Protein AF-A0A1E1X226-F1 (afdb_monomer_lite)

Foldseek 3Di:
DDDDPPDDPVVVVVVVVVVVPPPVPPPPDDDDAPEAEAQADPVSVVVCLVVQGQEYEFEFEADQLLATFKGAQDPDDDPPDPRGDMDGLVVVVVLVCQLAPDPPRVCHVRNDYYHYRYPCVNHDPVRNVVNVVNNPD

pLDDT: mean 86.35, std 18.32, range [37.78, 98.81]

Secondary structure (DSSP, 8-state):
--------HHHHHHHHSSSTTS------PPP---EES---SHHHHHHHHHTT-SEEEEEEEE-TT--EEEE---SS-STT--TT--EEHHHHHHHHHHHHHSTT-TTTTT--EEEEEEE-TTS-TTTHHHHHHHHH-

Organism: NCBI:txid187763

Structure (mmCIF, N/CA/C/O backbone):
data_AF-A0A1E1X226-F1
#
_entry.id   AF-A0A1E1X226-F1
#
loop_
_atom_site.group_PDB
_atom_site.id
_atom_site.type_symbol
_atom_site.label_atom_id
_atom_site.label_alt_id
_atom_site.label_comp_id
_atom_site.label_asym_id
_atom_site.label_entity_id
_atom_site.label_seq_id
_atom_site.pdbx_PDB_ins_code
_atom_site.Cartn_x
_atom_site.Cartn_y
_atom_site.Cartn_z
_atom_site.occupancy
_atom_site.B_iso_or_equiv
_atom_site.auth_seq_id
_atom_site.auth_comp_id
_atom_site.auth_asym_id
_atom_site.auth_atom_id
_atom_site.pdbx_PDB_model_num
ATOM 1 N N . MET A 1 1 ? 27.351 -5.687 -78.300 1.00 37.78 1 MET A N 1
ATOM 2 C CA . MET A 1 1 ? 27.249 -4.220 -78.169 1.00 37.78 1 MET A CA 1
ATOM 3 C C . MET A 1 1 ? 26.540 -3.931 -76.851 1.00 37.78 1 MET A C 1
ATOM 5 O O . MET A 1 1 ? 25.327 -4.045 -76.780 1.00 37.78 1 MET A O 1
ATOM 9 N N . LEU A 1 2 ? 27.310 -3.733 -75.777 1.00 39.81 2 LEU A N 1
ATOM 10 C CA . LEU A 1 2 ? 26.811 -3.471 -74.421 1.00 39.81 2 LEU A CA 1
ATOM 11 C C . LEU A 1 2 ? 26.603 -1.959 -74.273 1.00 39.81 2 LEU A C 1
ATOM 13 O O . LEU A 1 2 ? 27.574 -1.206 -74.299 1.00 39.81 2 LEU A O 1
ATOM 17 N N . LEU A 1 3 ? 25.351 -1.524 -74.145 1.00 39.34 3 LEU A N 1
ATOM 18 C CA . LEU A 1 3 ? 25.012 -0.151 -73.772 1.00 39.34 3 LEU A CA 1
ATOM 19 C C . LEU A 1 3 ? 25.355 0.043 -72.289 1.00 39.34 3 LEU A C 1
ATOM 21 O O . LEU A 1 3 ? 24.653 -0.458 -71.414 1.00 39.34 3 LEU A O 1
ATOM 25 N N . LYS A 1 4 ? 26.457 0.747 -72.010 1.00 44.03 4 LYS A N 1
ATOM 26 C CA . LYS A 1 4 ? 26.723 1.315 -70.686 1.00 44.03 4 LYS A CA 1
ATOM 27 C C . LYS A 1 4 ? 25.763 2.487 -70.485 1.00 44.03 4 LYS A C 1
ATOM 29 O O . LYS A 1 4 ? 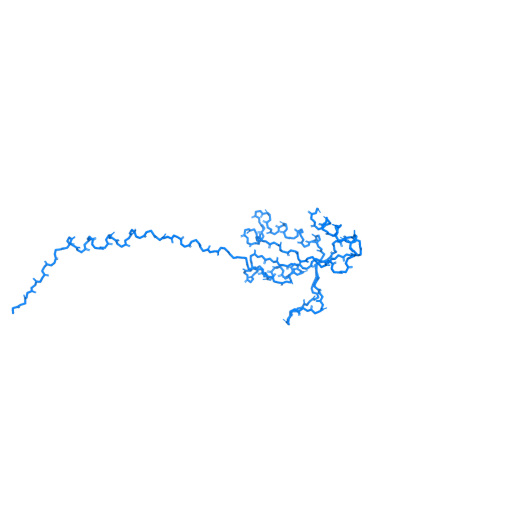25.868 3.492 -71.180 1.00 44.03 4 LYS A O 1
ATOM 34 N N . LEU A 1 5 ? 24.808 2.335 -69.570 1.00 46.97 5 LEU A N 1
ATOM 35 C CA . LEU A 1 5 ? 24.055 3.464 -69.033 1.00 46.97 5 LEU A CA 1
ATOM 36 C C . LEU A 1 5 ? 24.930 4.135 -67.969 1.00 46.97 5 LEU A C 1
ATOM 38 O O . LEU A 1 5 ? 24.990 3.674 -66.830 1.00 46.97 5 LEU A O 1
ATOM 42 N N . ASP A 1 6 ? 25.616 5.212 -68.342 1.00 56.03 6 ASP A N 1
ATOM 43 C CA . ASP A 1 6 ? 26.265 6.104 -67.382 1.00 56.03 6 ASP A CA 1
ATOM 44 C C . ASP A 1 6 ? 25.187 6.987 -66.743 1.00 56.03 6 ASP A C 1
ATOM 46 O O . ASP A 1 6 ? 24.821 8.047 -67.252 1.00 56.03 6 ASP A O 1
ATOM 50 N N . VAL A 1 7 ? 24.618 6.510 -65.634 1.00 54.34 7 VAL A N 1
ATOM 51 C CA . VAL A 1 7 ? 23.714 7.311 -64.801 1.00 54.34 7 VAL A CA 1
ATOM 52 C C . VAL A 1 7 ? 24.572 8.319 -64.025 1.00 54.34 7 VAL A C 1
ATOM 54 O O . VAL A 1 7 ? 25.442 7.901 -63.257 1.00 54.34 7 VAL A O 1
ATOM 57 N N . PRO A 1 8 ? 24.378 9.639 -64.199 1.00 52.75 8 PRO A N 1
ATOM 58 C CA . PRO A 1 8 ? 25.201 10.633 -63.527 1.00 52.75 8 PRO A CA 1
ATOM 59 C C . PRO A 1 8 ? 24.990 10.562 -62.010 1.00 52.75 8 PRO A C 1
ATOM 61 O O . PRO A 1 8 ? 23.862 10.640 -61.518 1.00 52.75 8 PRO A O 1
ATOM 64 N N . LEU A 1 9 ? 26.102 10.478 -61.273 1.00 54.62 9 LEU A N 1
ATOM 65 C CA . LEU A 1 9 ? 26.204 10.402 -59.805 1.00 54.62 9 LEU A CA 1
ATOM 66 C C . LEU A 1 9 ? 25.397 11.494 -59.061 1.00 54.62 9 LEU A C 1
ATOM 68 O O . LEU A 1 9 ? 25.072 11.354 -57.882 1.00 54.62 9 LEU A O 1
ATOM 72 N N . ALA A 1 10 ? 25.048 12.578 -59.758 1.00 50.41 10 ALA A N 1
ATOM 73 C CA . ALA A 1 10 ? 24.247 13.683 -59.244 1.00 50.41 10 ALA A CA 1
ATOM 74 C C . ALA A 1 10 ? 22.761 13.329 -59.022 1.00 50.41 10 ALA A C 1
ATOM 76 O O . ALA A 1 10 ? 22.135 13.896 -58.129 1.00 50.41 10 ALA A O 1
ATOM 77 N N . LEU A 1 11 ? 22.189 12.378 -59.775 1.00 48.47 11 LEU A N 1
ATOM 78 C CA . LEU A 1 11 ? 20.770 12.010 -59.629 1.00 48.47 11 LEU A CA 1
ATOM 79 C C . LEU A 1 11 ? 20.529 11.012 -58.487 1.00 48.47 11 LEU A C 1
ATOM 81 O O . LEU A 1 11 ? 19.483 11.047 -57.841 1.00 48.47 11 LEU A O 1
ATOM 85 N N . THR A 1 12 ? 21.514 10.167 -58.177 1.00 49.59 12 THR A N 1
ATOM 86 C CA . THR A 1 12 ? 21.446 9.232 -57.042 1.00 49.59 12 THR A CA 1
ATOM 87 C C . THR A 1 12 ? 21.544 9.938 -55.690 1.00 49.59 12 THR A C 1
ATOM 89 O O . THR A 1 12 ? 20.961 9.469 -54.717 1.00 49.59 12 THR A O 1
ATOM 92 N N . ALA A 1 13 ? 22.215 11.093 -55.616 1.00 49.22 13 ALA A N 1
ATOM 93 C CA . ALA A 1 13 ? 22.334 11.857 -54.373 1.00 49.22 13 ALA A CA 1
ATOM 94 C C . ALA A 1 13 ? 21.029 12.580 -53.981 1.00 49.22 13 ALA A C 1
ATOM 96 O O . ALA A 1 13 ? 20.747 12.741 -52.794 1.00 49.22 13 ALA A O 1
ATOM 97 N N . LEU A 1 14 ? 20.204 12.975 -54.959 1.00 44.78 14 LEU A N 1
ATOM 98 C CA . LEU A 1 14 ? 18.978 13.739 -54.703 1.00 44.78 14 LEU A CA 1
ATOM 99 C C . LEU A 1 14 ? 17.809 12.857 -54.226 1.00 44.78 14 LEU A C 1
ATOM 101 O O . LEU A 1 14 ? 16.945 13.323 -53.487 1.00 44.78 14 LEU A O 1
ATOM 105 N N . SER A 1 15 ? 17.801 11.568 -54.583 1.00 46.91 15 SER A N 1
ATOM 106 C CA . SER A 1 15 ? 16.756 10.629 -54.149 1.00 46.91 15 SER A CA 1
ATOM 107 C C . SER A 1 15 ? 16.938 10.150 -52.699 1.00 46.91 15 SER A C 1
ATOM 109 O O . SER A 1 15 ? 15.957 9.847 -52.023 1.00 46.91 15 SER A O 1
ATOM 111 N N . VAL A 1 16 ? 18.170 10.157 -52.174 1.00 49.66 16 VAL A N 1
ATOM 112 C CA . VAL A 1 16 ? 18.463 9.757 -50.782 1.00 49.66 16 VAL A CA 1
ATOM 113 C C . VAL A 1 16 ? 18.084 10.852 -49.773 1.00 49.66 16 VAL A C 1
ATOM 115 O O . VAL A 1 16 ? 17.770 10.551 -48.624 1.00 49.66 16 VAL A O 1
ATOM 118 N N . PHE A 1 17 ? 18.035 12.119 -50.196 1.00 48.88 17 PHE A N 1
ATOM 119 C CA . PHE A 1 17 ? 17.747 13.247 -49.303 1.00 48.88 17 PHE A CA 1
ATOM 120 C C . PHE A 1 17 ? 16.255 13.513 -49.050 1.00 48.88 17 PHE A C 1
ATOM 122 O O . PHE A 1 17 ? 15.929 14.215 -48.098 1.00 48.88 17 PHE A O 1
ATOM 129 N N . LEU A 1 18 ? 15.335 12.959 -49.852 1.00 48.00 18 LEU A N 1
ATOM 130 C CA . LEU A 1 18 ? 13.892 13.185 -49.657 1.00 48.00 18 LEU A CA 1
ATOM 131 C C . LEU A 1 18 ? 13.215 12.201 -48.688 1.00 48.00 18 LEU A C 1
ATOM 133 O O . LEU A 1 18 ? 12.083 12.443 -48.282 1.00 48.00 18 LEU A O 1
ATOM 137 N N . MET A 1 19 ? 13.885 11.119 -48.281 1.00 51.31 19 MET A N 1
ATOM 138 C CA . MET A 1 19 ? 13.330 10.154 -47.315 1.00 51.31 19 MET A CA 1
ATOM 139 C C . MET A 1 19 ? 13.678 10.489 -45.853 1.00 51.31 19 MET A C 1
ATOM 141 O O . MET A 1 19 ? 13.143 9.869 -44.937 1.00 51.31 19 MET A O 1
ATOM 145 N N . THR A 1 20 ? 14.545 11.476 -45.605 1.00 56.38 20 THR A N 1
ATOM 146 C CA . THR A 1 20 ? 14.986 11.871 -44.252 1.00 56.38 20 THR A CA 1
ATOM 147 C C . THR A 1 20 ? 14.161 13.004 -43.637 1.00 56.38 20 THR A C 1
ATOM 149 O O . THR A 1 20 ? 14.386 13.364 -42.484 1.00 56.38 20 THR A O 1
ATOM 152 N N . SER A 1 21 ? 13.177 13.541 -44.363 1.00 54.69 21 SER A N 1
ATOM 153 C CA . SER A 1 21 ? 12.279 14.599 -43.887 1.00 54.69 21 SER A CA 1
ATOM 154 C C . SER A 1 21 ? 10.855 14.116 -43.623 1.00 54.69 21 SER A C 1
ATOM 156 O O . SER A 1 21 ? 9.942 14.934 -43.533 1.00 54.69 21 SER A O 1
ATOM 158 N N . CYS A 1 22 ? 10.632 12.809 -43.452 1.00 53.62 22 CYS A N 1
ATOM 159 C CA . CYS A 1 22 ? 9.429 12.383 -42.752 1.00 53.62 22 CYS A CA 1
ATOM 160 C C . CYS A 1 22 ? 9.651 12.751 -41.280 1.00 53.62 22 CYS A C 1
ATOM 162 O O . CYS A 1 22 ? 10.508 12.126 -40.643 1.00 53.62 22 CYS A O 1
ATOM 164 N N . PRO A 1 23 ? 8.965 13.766 -40.713 1.00 59.50 23 PRO A N 1
ATOM 165 C CA . PRO A 1 23 ? 8.981 13.909 -39.275 1.00 59.50 23 PRO A CA 1
ATOM 166 C C . PRO A 1 23 ? 8.452 12.577 -38.768 1.00 59.50 23 PRO A C 1
ATOM 168 O O . PRO A 1 23 ? 7.335 12.181 -39.104 1.00 59.50 23 PRO A O 1
ATOM 171 N N . VAL A 1 24 ? 9.268 11.852 -38.003 1.00 61.47 24 VAL A N 1
ATOM 172 C CA . VAL A 1 24 ? 8.733 10.826 -37.122 1.00 61.47 24 VAL A CA 1
ATOM 173 C C . VAL A 1 24 ? 7.742 11.607 -36.276 1.00 61.47 24 VAL A C 1
ATOM 175 O O . VAL A 1 24 ? 8.147 12.329 -35.368 1.00 61.47 24 VAL A O 1
ATOM 178 N N . LEU A 1 25 ? 6.462 11.576 -36.660 1.00 59.44 25 LEU A N 1
ATOM 179 C CA . LEU A 1 25 ? 5.338 11.976 -35.835 1.00 59.44 25 LEU A CA 1
ATOM 180 C C . LEU A 1 25 ? 5.574 11.171 -34.578 1.00 59.44 25 LEU A C 1
ATOM 182 O O . LEU A 1 25 ? 5.355 9.961 -34.579 1.00 59.44 25 LEU A O 1
ATOM 186 N N . GLY A 1 26 ? 6.222 11.803 -33.597 1.00 61.19 26 GLY A N 1
ATOM 187 C CA . GLY A 1 26 ? 6.753 11.115 -32.443 1.00 61.19 26 GLY A CA 1
ATOM 188 C C . GLY A 1 26 ? 5.557 10.449 -31.817 1.00 61.19 26 GLY A C 1
ATOM 189 O O . GLY A 1 26 ? 4.702 11.147 -31.273 1.00 61.19 26 GLY A O 1
ATOM 190 N N . PHE A 1 27 ? 5.435 9.132 -31.997 1.00 64.50 27 PHE A N 1
ATOM 191 C CA . PHE A 1 27 ? 4.322 8.378 -31.460 1.00 64.50 27 PHE A CA 1
ATOM 192 C C . PHE A 1 27 ? 4.461 8.506 -29.953 1.00 64.50 27 PHE A C 1
ATOM 194 O O . PHE A 1 27 ? 5.225 7.779 -29.313 1.00 64.50 27 PHE A O 1
ATOM 201 N N . ARG A 1 28 ? 3.784 9.510 -29.392 1.00 83.25 28 ARG A N 1
ATOM 202 C CA . ARG A 1 28 ? 3.726 9.755 -27.965 1.00 83.25 28 ARG A CA 1
ATOM 203 C C . ARG A 1 28 ? 2.942 8.580 -27.416 1.00 83.25 28 ARG A C 1
ATOM 205 O O . ARG A 1 28 ? 1.717 8.540 -27.495 1.00 83.25 28 ARG A O 1
ATOM 212 N N . ARG A 1 29 ? 3.677 7.556 -26.985 1.00 88.81 29 ARG A N 1
ATOM 213 C CA . ARG A 1 29 ? 3.095 6.317 -26.477 1.00 88.81 29 ARG A CA 1
ATOM 214 C C . ARG A 1 29 ? 2.184 6.678 -25.310 1.00 88.81 29 ARG A C 1
ATOM 216 O O . ARG A 1 29 ? 2.521 7.548 -24.505 1.00 88.81 29 ARG A O 1
ATOM 223 N N . ARG A 1 30 ? 1.028 6.021 -25.232 1.00 94.88 30 ARG A N 1
ATOM 224 C CA . ARG A 1 30 ? 0.107 6.208 -24.111 1.00 94.88 30 ARG A CA 1
ATOM 225 C C . ARG A 1 30 ? 0.823 5.782 -22.822 1.00 94.88 30 ARG A C 1
ATOM 227 O O . ARG A 1 30 ? 1.292 4.645 -22.779 1.00 94.88 30 ARG A O 1
ATOM 234 N N . PRO A 1 31 ? 0.933 6.646 -21.801 1.00 94.50 31 PRO A N 1
ATOM 235 C CA . PRO A 1 31 ? 1.459 6.226 -20.508 1.00 94.50 31 PRO A CA 1
ATOM 236 C C . PRO A 1 31 ? 0.522 5.184 -19.878 1.00 94.50 31 PRO A C 1
ATOM 238 O O . PRO A 1 31 ? -0.695 5.261 -20.053 1.00 94.50 31 PRO A O 1
ATOM 241 N N . VAL A 1 32 ? 1.086 4.209 -19.162 1.00 97.19 32 VAL A N 1
ATOM 242 C CA . VAL A 1 32 ? 0.340 3.114 -18.523 1.00 97.19 32 VAL A CA 1
ATOM 243 C C . VAL A 1 32 ? 0.777 2.983 -17.066 1.00 97.19 32 VAL A C 1
ATOM 245 O O . VAL A 1 32 ? 1.975 2.994 -16.770 1.00 97.19 32 VAL A O 1
ATOM 248 N N . TYR A 1 33 ? -0.198 2.833 -16.171 1.00 98.31 33 TYR A N 1
ATOM 249 C CA . TYR A 1 33 ? 0.029 2.409 -14.793 1.00 98.31 33 TYR A CA 1
ATOM 250 C C . TYR A 1 33 ? -0.062 0.885 -14.716 1.00 98.31 33 TYR A C 1
ATOM 252 O O . TYR A 1 33 ? -1.071 0.292 -15.090 1.00 98.31 33 TYR A O 1
ATOM 260 N N . ILE A 1 34 ? 1.015 0.260 -14.260 1.00 98.50 34 ILE A N 1
ATOM 261 C CA . ILE A 1 34 ? 1.102 -1.162 -13.949 1.00 98.50 34 ILE A CA 1
ATOM 262 C C . ILE A 1 34 ? 0.818 -1.263 -12.454 1.00 98.50 34 ILE A C 1
ATOM 264 O O . ILE A 1 34 ? 1.716 -1.039 -11.636 1.00 98.50 34 ILE A O 1
ATOM 268 N N . ILE A 1 35 ? -0.455 -1.477 -12.115 1.00 98.75 35 ILE A N 1
ATOM 269 C CA . ILE A 1 35 ? -0.950 -1.491 -10.734 1.00 98.75 35 ILE A CA 1
ATOM 270 C C . ILE A 1 35 ? -0.840 -2.918 -10.206 1.00 98.75 35 ILE A C 1
ATOM 272 O O . ILE A 1 35 ? -1.580 -3.800 -10.639 1.00 98.75 35 ILE A O 1
ATOM 276 N N . ALA A 1 36 ? 0.093 -3.154 -9.286 1.00 98.56 36 ALA A N 1
ATOM 277 C CA . ALA A 1 36 ? 0.169 -4.433 -8.593 1.00 98.56 36 ALA A CA 1
ATOM 278 C C . ALA A 1 36 ? -1.003 -4.572 -7.612 1.00 98.56 36 ALA A C 1
ATOM 280 O O . ALA A 1 36 ? -1.218 -3.694 -6.778 1.00 98.56 36 ALA A O 1
ATOM 281 N N . HIS A 1 37 ? -1.740 -5.674 -7.729 1.00 98.50 37 HIS A N 1
ATOM 282 C CA . HIS A 1 37 ? -2.952 -5.960 -6.960 1.00 98.50 37 HIS A CA 1
ATOM 283 C C . HIS A 1 37 ? -2.646 -6.507 -5.554 1.00 98.50 37 HIS A C 1
ATOM 285 O O . HIS A 1 37 ? -1.726 -7.320 -5.384 1.00 98.50 37 HIS A O 1
ATOM 291 N N . MET A 1 38 ? -3.461 -6.114 -4.569 1.00 98.38 38 MET A N 1
ATOM 292 C CA . MET A 1 38 ? -3.512 -6.645 -3.207 1.00 98.38 38 MET A CA 1
ATOM 293 C C . MET A 1 38 ? -2.163 -6.554 -2.474 1.00 98.38 38 MET A C 1
ATOM 295 O O . MET A 1 38 ? -1.684 -7.524 -1.876 1.00 98.38 38 MET A O 1
ATOM 299 N N . VAL A 1 39 ? -1.496 -5.403 -2.569 1.00 98.56 39 VAL A N 1
ATOM 300 C CA . VAL A 1 39 ? -0.200 -5.129 -1.935 1.00 98.56 39 VAL A CA 1
ATOM 301 C C . VAL A 1 39 ? -0.439 -4.608 -0.521 1.00 98.56 39 VAL A C 1
ATOM 303 O O . VAL A 1 39 ? -0.546 -3.406 -0.294 1.00 98.56 39 VAL A O 1
ATOM 306 N N . ASN A 1 40 ? -0.499 -5.520 0.448 1.00 98.69 40 ASN A N 1
ATOM 307 C CA . ASN A 1 40 ? -0.918 -5.210 1.817 1.00 98.69 40 ASN A CA 1
ATOM 308 C C . ASN A 1 40 ? 0.216 -5.285 2.845 1.00 98.69 40 ASN A C 1
ATOM 310 O O . ASN A 1 40 ? -0.013 -5.064 4.031 1.00 98.69 40 ASN A O 1
ATOM 314 N N . SER A 1 41 ? 1.447 -5.579 2.421 1.00 98.50 41 SER A N 1
ATOM 315 C CA . SER A 1 41 ? 2.636 -5.516 3.275 1.00 98.50 41 SER A CA 1
ATOM 316 C C . SER A 1 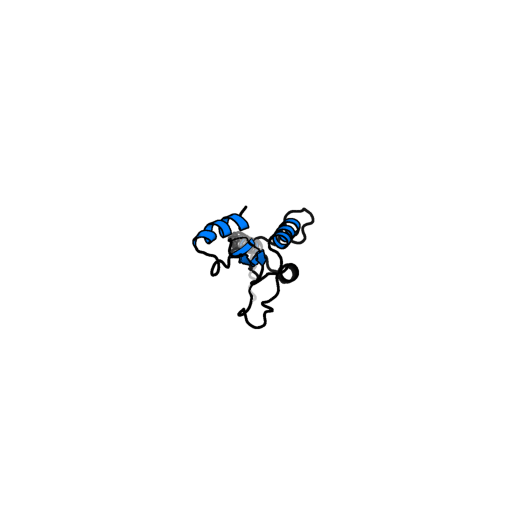41 ? 3.815 -4.815 2.606 1.00 98.50 41 SER A C 1
ATOM 318 O O . SER A 1 41 ? 3.948 -4.801 1.381 1.00 98.50 41 SER A O 1
ATOM 320 N N . ILE A 1 42 ? 4.748 -4.292 3.412 1.00 98.50 42 ILE A N 1
ATOM 321 C CA . ILE A 1 42 ? 5.996 -3.694 2.900 1.00 98.50 42 ILE A CA 1
ATOM 322 C C . ILE A 1 42 ? 6.791 -4.704 2.055 1.00 98.50 42 ILE A C 1
ATOM 324 O O . ILE A 1 42 ? 7.415 -4.345 1.054 1.00 98.50 42 ILE A O 1
ATOM 328 N N . SER A 1 43 ? 6.764 -5.987 2.426 1.00 98.25 43 SER A N 1
ATOM 329 C CA . SER A 1 43 ? 7.416 -7.044 1.647 1.00 98.25 43 SER A CA 1
ATOM 330 C C . SER A 1 43 ? 6.784 -7.237 0.267 1.00 98.25 43 SER A C 1
ATOM 332 O O . SER A 1 43 ? 7.519 -7.399 -0.703 1.00 98.25 43 SER A O 1
ATOM 334 N N . GLU A 1 44 ? 5.456 -7.164 0.155 1.00 98.50 44 GLU A N 1
ATOM 335 C CA . GLU A 1 44 ? 4.757 -7.226 -1.133 1.00 98.50 44 GLU A CA 1
ATOM 336 C C . GLU A 1 44 ? 5.014 -5.988 -1.981 1.00 98.50 44 GLU A C 1
ATOM 338 O O . GLU A 1 44 ? 5.246 -6.122 -3.178 1.00 98.50 44 GLU A O 1
ATOM 343 N N . LEU A 1 45 ? 5.062 -4.802 -1.369 1.00 98.44 45 LEU A N 1
ATOM 344 C CA . LEU A 1 45 ? 5.430 -3.571 -2.068 1.00 98.44 45 LEU A CA 1
ATOM 345 C C . LEU A 1 45 ? 6.827 -3.705 -2.678 1.00 98.44 45 LEU A C 1
ATOM 347 O O . LEU A 1 45 ? 7.035 -3.417 -3.854 1.00 98.44 45 LEU A O 1
ATOM 351 N N . ASN A 1 46 ? 7.787 -4.189 -1.892 1.00 98.38 46 ASN A N 1
ATOM 352 C CA . ASN A 1 46 ? 9.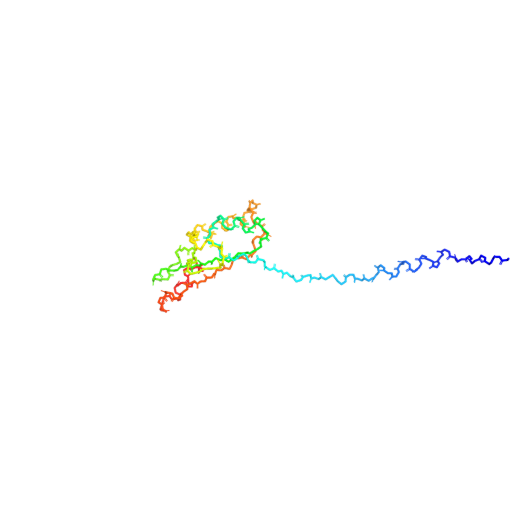150 -4.387 -2.367 1.00 98.38 46 ASN A CA 1
ATOM 353 C C . ASN A 1 46 ? 9.242 -5.408 -3.500 1.00 98.38 46 ASN A C 1
ATOM 355 O O . ASN A 1 46 ? 10.021 -5.200 -4.430 1.00 98.38 46 ASN A O 1
ATOM 359 N N . GLN A 1 47 ? 8.456 -6.481 -3.421 1.00 98.38 47 GLN A N 1
ATOM 360 C CA . GLN A 1 47 ? 8.369 -7.483 -4.473 1.00 98.38 47 GLN A CA 1
ATOM 361 C C . GLN A 1 47 ? 7.765 -6.888 -5.755 1.00 98.38 47 GLN A C 1
ATOM 363 O O . GLN A 1 47 ? 8.403 -6.945 -6.801 1.00 98.38 47 GLN A O 1
ATOM 368 N N . ALA A 1 48 ? 6.605 -6.235 -5.667 1.00 98.44 48 ALA A N 1
ATOM 369 C CA . ALA A 1 48 ? 5.923 -5.627 -6.810 1.00 98.44 48 ALA A CA 1
ATOM 370 C C . ALA A 1 48 ? 6.806 -4.603 -7.542 1.00 98.44 48 ALA A C 1
ATOM 372 O O . ALA A 1 48 ? 6.909 -4.612 -8.769 1.00 98.44 48 ALA A O 1
ATOM 373 N N . MET A 1 49 ? 7.502 -3.746 -6.789 1.00 98.38 49 MET A N 1
ATOM 374 C CA . MET A 1 49 ? 8.428 -2.769 -7.366 1.00 98.38 49 MET A CA 1
ATOM 375 C C . MET A 1 49 ? 9.653 -3.429 -8.016 1.00 98.38 49 MET A C 1
ATOM 377 O O . MET A 1 49 ? 10.166 -2.912 -9.006 1.00 98.38 49 MET A O 1
ATOM 381 N N . ALA A 1 50 ? 10.139 -4.553 -7.478 1.00 98.31 50 ALA A N 1
ATOM 382 C CA . ALA A 1 50 ? 11.231 -5.315 -8.088 1.00 98.31 50 ALA A CA 1
ATOM 383 C C . ALA A 1 50 ? 10.798 -6.019 -9.386 1.00 98.31 50 ALA A C 1
ATOM 385 O O . ALA A 1 50 ? 11.605 -6.156 -10.301 1.00 98.31 50 ALA A O 1
ATOM 386 N N . GLU A 1 51 ? 9.526 -6.408 -9.482 1.00 98.31 51 GLU A N 1
ATOM 387 C CA . GLU A 1 51 ? 8.916 -7.046 -10.657 1.00 98.31 51 GLU A CA 1
ATOM 388 C C . GLU A 1 51 ? 8.486 -6.042 -11.747 1.00 98.31 51 GLU A C 1
ATOM 390 O O . GLU A 1 51 ? 8.062 -6.443 -12.828 1.00 98.31 51 GLU A O 1
ATOM 395 N N . GLY A 1 52 ? 8.648 -4.734 -11.507 1.00 98.12 52 GLY A N 1
ATOM 396 C CA . GLY A 1 52 ? 8.453 -3.687 -12.517 1.00 98.12 52 GLY A CA 1
ATOM 397 C C . GLY A 1 52 ? 7.130 -2.927 -12.428 1.00 98.12 52 GLY A C 1
ATOM 398 O O . GLY A 1 52 ? 6.812 -2.162 -13.341 1.00 98.12 52 GLY A O 1
ATOM 399 N N . ALA A 1 53 ? 6.368 -3.088 -11.342 1.00 98.56 53 ALA A N 1
ATOM 400 C CA . ALA A 1 53 ? 5.219 -2.229 -11.085 1.00 98.56 53 ALA A CA 1
ATOM 401 C C . ALA A 1 53 ? 5.658 -0.760 -10.938 1.00 98.56 53 ALA A C 1
ATOM 403 O O . ALA A 1 53 ? 6.709 -0.458 -10.367 1.00 98.56 53 ALA A O 1
ATOM 404 N N . ASN A 1 54 ? 4.830 0.162 -11.431 1.00 98.38 54 ASN A N 1
ATOM 405 C CA . ASN A 1 54 ? 4.992 1.607 -11.207 1.00 98.38 54 ASN A CA 1
ATOM 406 C C . ASN A 1 54 ? 3.863 2.191 -10.339 1.00 98.38 54 ASN A C 1
ATOM 408 O O . ASN A 1 54 ? 3.781 3.401 -10.119 1.00 98.38 54 ASN A O 1
ATOM 412 N N . SER A 1 55 ? 2.987 1.320 -9.848 1.00 98.62 55 SER A N 1
ATOM 413 C CA . SER A 1 55 ? 1.852 1.640 -8.999 1.00 98.62 55 SER A CA 1
ATOM 414 C C . SER A 1 55 ? 1.424 0.404 -8.220 1.00 98.62 55 SER A C 1
ATOM 416 O O . SER A 1 55 ? 1.674 -0.722 -8.652 1.00 98.62 55 SER A O 1
ATOM 418 N N . VAL A 1 56 ? 0.789 0.604 -7.072 1.00 98.81 56 VAL A N 1
ATOM 419 C CA . VAL A 1 56 ? 0.279 -0.493 -6.241 1.00 98.81 56 VAL A CA 1
ATOM 420 C C . VAL A 1 56 ? -1.117 -0.168 -5.742 1.00 98.81 56 VAL A C 1
ATOM 422 O O . VAL A 1 56 ? -1.459 1.004 -5.579 1.00 98.81 56 VAL A O 1
ATOM 425 N N . GLU A 1 57 ? -1.900 -1.207 -5.501 1.00 98.75 57 GLU A N 1
ATOM 426 C CA . GLU A 1 57 ? -3.187 -1.147 -4.824 1.00 98.75 57 GLU A CA 1
ATOM 427 C C . GLU A 1 57 ? -3.074 -1.816 -3.446 1.00 98.75 57 GLU A C 1
ATOM 429 O O . GLU A 1 57 ? -2.385 -2.828 -3.305 1.00 98.75 57 GLU A O 1
ATOM 434 N N . SER A 1 58 ? -3.696 -1.212 -2.431 1.00 98.56 58 SER A N 1
ATOM 435 C CA . SER A 1 58 ? -3.705 -1.703 -1.051 1.00 98.56 58 SER A CA 1
ATOM 436 C C . SER A 1 58 ? -5.102 -1.604 -0.428 1.00 98.56 58 SER A C 1
ATOM 438 O O . SER A 1 58 ? -5.721 -0.535 -0.446 1.00 98.56 58 SER A O 1
ATOM 440 N N . ASP A 1 59 ? -5.538 -2.681 0.226 1.00 98.44 59 ASP A N 1
ATOM 441 C CA . ASP A 1 59 ? -6.854 -2.814 0.848 1.00 98.44 59 ASP A CA 1
ATOM 442 C C . ASP A 1 59 ? -6.880 -2.184 2.245 1.00 98.44 59 ASP A C 1
ATOM 444 O O . ASP A 1 59 ? -6.421 -2.779 3.219 1.00 98.44 59 ASP A O 1
ATOM 448 N N . VAL A 1 60 ? -7.460 -1.000 2.394 1.00 98.00 60 VAL A N 1
ATOM 449 C CA . VAL A 1 60 ? -7.598 -0.331 3.691 1.00 98.00 60 VAL A CA 1
ATOM 450 C C . VAL A 1 60 ? -8.822 -0.861 4.428 1.00 98.00 60 VAL A C 1
ATOM 452 O O . VAL A 1 60 ? -9.956 -0.716 3.967 1.00 98.00 60 VAL A O 1
ATOM 455 N N . THR A 1 61 ? -8.597 -1.420 5.614 1.00 96.94 61 THR A N 1
ATOM 456 C CA . THR A 1 61 ? -9.668 -1.811 6.538 1.00 96.94 61 THR A CA 1
ATOM 457 C C . THR A 1 61 ? -9.861 -0.779 7.636 1.00 96.94 61 THR A C 1
ATOM 459 O O . THR A 1 61 ? -8.912 -0.124 8.076 1.00 96.94 61 THR A O 1
ATOM 462 N N . PHE A 1 62 ? -11.101 -0.680 8.100 1.00 96.50 62 PHE A N 1
ATOM 463 C CA . PHE A 1 62 ? -11.525 0.268 9.118 1.00 96.50 62 PHE A CA 1
ATOM 464 C C . PHE A 1 62 ? -12.124 -0.467 10.313 1.00 96.50 62 PHE A C 1
ATOM 466 O O . PHE A 1 62 ? -12.719 -1.539 10.159 1.00 96.50 62 PHE A O 1
ATOM 473 N N . ASP A 1 63 ? -11.975 0.112 11.499 1.00 93.75 63 ASP A N 1
ATOM 474 C CA . ASP A 1 63 ? -12.720 -0.323 12.674 1.00 93.75 63 ASP A CA 1
ATOM 475 C C . ASP A 1 63 ? -14.182 0.170 12.643 1.00 93.75 63 ASP A C 1
ATOM 477 O O . ASP A 1 63 ? -14.638 0.826 11.702 1.00 93.75 63 ASP A O 1
ATOM 481 N N . GLN A 1 64 ? -14.938 -0.137 13.700 1.00 91.50 64 GLN A N 1
ATOM 482 C CA . GLN A 1 64 ? -16.346 0.257 13.822 1.00 91.50 64 GLN A CA 1
ATOM 483 C C . GLN A 1 64 ? -16.556 1.777 13.924 1.00 91.50 64 GLN A C 1
ATOM 485 O O . GLN A 1 64 ? -17.653 2.265 13.649 1.00 91.50 64 GLN A O 1
ATOM 490 N N . ASN A 1 65 ? -15.529 2.536 14.309 1.00 91.19 65 ASN A N 1
ATOM 491 C CA . ASN A 1 65 ? -15.581 3.993 14.381 1.00 91.19 65 ASN A CA 1
ATOM 492 C C . ASN A 1 65 ? -15.215 4.662 13.053 1.00 91.19 65 ASN A C 1
ATOM 494 O O . ASN A 1 65 ? -15.409 5.872 12.921 1.00 91.19 65 ASN A O 1
ATOM 498 N N . GLY A 1 66 ? -14.753 3.885 12.071 1.00 93.56 66 GLY A N 1
ATOM 499 C CA . GLY A 1 66 ? -14.233 4.394 10.813 1.00 93.56 66 GLY A CA 1
ATOM 500 C C . GLY A 1 66 ? -12.755 4.772 10.891 1.00 93.56 66 GLY A C 1
ATOM 501 O O . GLY A 1 66 ? -12.296 5.501 10.029 1.00 93.56 66 GLY A O 1
ATOM 502 N N . THR A 1 67 ? -11.995 4.306 11.880 1.00 95.31 67 THR A N 1
ATOM 503 C CA . THR A 1 67 ? -10.544 4.528 11.930 1.00 95.31 67 THR A CA 1
ATOM 504 C C . THR A 1 67 ? -9.827 3.497 11.064 1.00 95.31 67 THR A C 1
ATOM 506 O O . THR A 1 67 ? -10.058 2.292 11.198 1.00 95.31 67 THR A O 1
ATOM 509 N N . ALA A 1 68 ? -8.961 3.958 10.164 1.00 95.81 68 ALA A N 1
ATOM 510 C CA . ALA A 1 68 ? -8.149 3.124 9.295 1.00 95.81 68 ALA A CA 1
ATOM 511 C C . ALA A 1 68 ? -7.118 2.361 10.132 1.00 95.81 68 ALA A C 1
ATOM 513 O O . ALA A 1 68 ? -6.256 2.937 10.793 1.00 95.81 68 ALA A O 1
ATOM 514 N N . MET A 1 69 ? -7.203 1.034 10.109 1.00 92.69 69 MET A N 1
ATOM 515 C CA . MET A 1 69 ? -6.401 0.186 10.988 1.00 92.69 69 MET A CA 1
ATOM 516 C C . MET A 1 69 ? -5.217 -0.415 10.245 1.00 92.69 69 MET A C 1
ATOM 518 O O . MET A 1 69 ? -4.050 -0.123 10.509 1.00 92.69 69 MET A O 1
ATOM 522 N N . LYS A 1 70 ? -5.522 -1.281 9.284 1.00 96.25 70 LYS A N 1
ATOM 523 C CA . LYS A 1 70 ? -4.528 -2.108 8.610 1.00 96.25 70 LYS A CA 1
ATOM 524 C C . LYS A 1 70 ? -4.829 -2.239 7.131 1.00 96.25 70 LYS A C 1
ATOM 526 O O . LYS A 1 70 ? -5.987 -2.165 6.710 1.00 96.25 70 LYS A O 1
ATOM 531 N N . LEU A 1 71 ? -3.770 -2.498 6.384 1.00 98.25 71 LEU A N 1
ATOM 532 C CA . LEU A 1 71 ? -3.840 -2.971 5.018 1.00 98.25 71 LEU A CA 1
ATOM 533 C C . LEU A 1 71 ? -4.054 -4.475 5.053 1.00 98.25 71 LEU A C 1
ATOM 535 O O . LEU A 1 71 ? -3.201 -5.197 5.567 1.00 98.25 71 LEU A O 1
ATOM 539 N N . PHE A 1 72 ? -5.218 -4.948 4.624 1.00 97.94 72 PHE A N 1
ATOM 540 C CA . PHE A 1 72 ? -5.587 -6.354 4.733 1.00 97.94 72 PHE A CA 1
ATOM 541 C C . PHE A 1 72 ? -6.786 -6.689 3.851 1.00 97.94 72 PHE A C 1
ATOM 543 O O . PHE A 1 72 ? -7.856 -6.105 4.000 1.00 97.94 72 PHE A O 1
ATOM 550 N N . HIS A 1 73 ? -6.636 -7.721 3.025 1.00 97.69 73 HIS A N 1
ATOM 551 C CA . HIS A 1 73 ? -7.730 -8.240 2.209 1.00 97.69 73 HIS A CA 1
ATOM 552 C C . HIS A 1 73 ? -8.589 -9.260 2.975 1.00 97.69 73 HIS A C 1
ATOM 554 O O . HIS A 1 73 ? -9.788 -9.070 3.170 1.00 97.69 73 HIS A O 1
ATOM 560 N N . GLY A 1 74 ? -7.974 -10.356 3.435 1.00 95.69 74 GLY A N 1
ATOM 561 C CA . GLY A 1 74 ? -8.691 -11.520 3.963 1.00 95.69 74 GLY A CA 1
ATOM 562 C C . GLY A 1 74 ? -9.162 -12.491 2.874 1.00 95.69 74 GLY A C 1
ATOM 563 O O . GLY A 1 74 ? -8.903 -12.301 1.690 1.00 95.69 74 GLY A O 1
ATOM 564 N N . VAL A 1 75 ? -9.804 -13.586 3.282 1.00 94.75 75 VAL A N 1
ATOM 565 C CA . VAL A 1 75 ? -10.317 -14.636 2.380 1.00 94.75 75 VAL A CA 1
ATOM 566 C C . VAL A 1 75 ? -11.801 -14.366 2.088 1.00 94.75 75 VAL A C 1
ATOM 568 O O . VAL A 1 75 ? -12.514 -14.000 3.024 1.00 94.75 75 VAL A O 1
ATOM 571 N N . PRO A 1 76 ? -12.300 -14.591 0.857 1.00 95.38 76 PRO A N 1
ATOM 572 C CA . PRO A 1 76 ? -11.593 -15.071 -0.341 1.00 95.38 76 PRO A CA 1
ATOM 573 C C . PRO A 1 76 ? -10.742 -13.985 -1.015 1.00 95.38 76 PRO A C 1
ATOM 575 O O . PRO A 1 76 ? -11.023 -12.805 -0.855 1.00 95.38 76 PRO A O 1
ATOM 578 N N . CYS A 1 77 ? -9.721 -14.383 -1.779 1.00 95.38 77 CYS A N 1
ATOM 579 C CA . CYS A 1 77 ? -8.959 -13.495 -2.665 1.00 95.38 77 CYS A CA 1
ATOM 580 C C . CYS A 1 77 ? -8.558 -14.229 -3.957 1.00 95.38 77 CYS A C 1
ATOM 582 O O . CYS A 1 77 ? -8.873 -15.414 -4.111 1.00 95.38 77 CYS A O 1
ATOM 584 N N . ASP A 1 78 ? -7.869 -13.535 -4.869 1.00 94.25 78 ASP A N 1
ATOM 585 C CA . ASP A 1 78 ? -7.346 -14.093 -6.122 1.00 94.25 78 ASP A CA 1
ATOM 586 C C . ASP A 1 78 ? -6.621 -15.434 -5.924 1.00 94.25 78 ASP A C 1
ATOM 588 O O . ASP A 1 78 ? -5.924 -15.672 -4.931 1.00 94.25 78 ASP A O 1
ATOM 592 N N . CYS A 1 79 ? -6.757 -16.324 -6.908 1.00 93.88 79 CYS A N 1
ATOM 593 C CA . CYS A 1 79 ? -6.207 -17.672 -6.837 1.00 93.88 79 CYS A CA 1
ATOM 594 C C . CYS A 1 79 ? -4.695 -17.671 -6.546 1.00 93.88 79 CYS A C 1
ATOM 596 O O . CYS A 1 79 ? -3.930 -16.896 -7.117 1.00 93.88 79 CYS A O 1
ATOM 598 N N . PHE A 1 80 ? -4.263 -18.590 -5.675 1.00 90.56 80 PHE A N 1
ATOM 599 C CA . PHE A 1 80 ? -2.856 -18.816 -5.302 1.00 90.56 80 PHE A CA 1
ATOM 600 C C . PHE A 1 80 ? -2.148 -17.634 -4.616 1.00 90.56 80 PHE A C 1
ATOM 602 O O . PHE A 1 80 ? -0.937 -17.680 -4.393 1.00 90.56 80 PHE A O 1
ATOM 609 N N . ARG A 1 81 ? -2.886 -16.593 -4.215 1.00 93.31 81 ARG A N 1
ATOM 610 C CA . ARG A 1 81 ? -2.361 -15.485 -3.413 1.00 93.31 81 ARG A CA 1
ATOM 611 C C . ARG A 1 81 ? -2.446 -15.794 -1.919 1.00 93.31 81 ARG A C 1
ATOM 613 O O . ARG A 1 81 ? -3.378 -16.432 -1.432 1.00 93.31 81 ARG A O 1
ATOM 620 N N . LYS A 1 82 ? -1.487 -15.274 -1.147 1.00 94.44 82 LYS A N 1
ATOM 621 C CA . LYS A 1 82 ? -1.560 -15.286 0.321 1.00 94.44 82 LYS A CA 1
ATOM 622 C C . LYS A 1 82 ? -2.398 -14.097 0.800 1.00 94.44 82 LYS A C 1
ATOM 624 O O . LYS A 1 82 ? -1.858 -13.023 1.031 1.00 94.44 82 LYS A O 1
ATOM 629 N N . CYS A 1 83 ? -3.697 -14.312 1.003 1.00 96.31 83 CYS A N 1
ATOM 630 C CA . CYS A 1 83 ? -4.660 -13.257 1.358 1.00 96.31 83 CYS A CA 1
ATOM 631 C C . CYS A 1 83 ? -4.486 -12.643 2.762 1.00 96.31 83 CYS A C 1
ATOM 633 O O . CYS A 1 83 ? -5.212 -11.722 3.131 1.00 96.31 83 CYS A O 1
ATOM 635 N N . THR A 1 84 ? -3.586 -13.193 3.585 1.00 96.62 84 THR A N 1
ATOM 636 C CA . THR A 1 84 ? -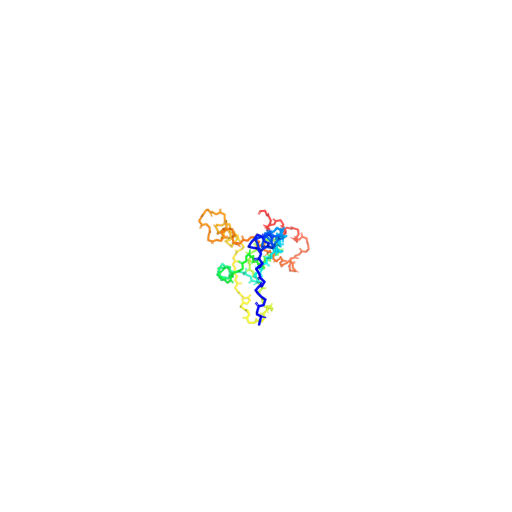3.466 -12.857 5.013 1.00 96.62 84 THR A CA 1
ATOM 637 C C . THR A 1 84 ? -2.271 -11.977 5.363 1.00 96.62 84 THR A C 1
ATOM 639 O O . THR A 1 84 ? -2.056 -11.682 6.539 1.00 96.62 84 THR A O 1
ATOM 642 N N . LYS A 1 85 ? -1.472 -11.567 4.372 1.00 97.56 85 LYS A N 1
ATOM 643 C CA . LYS A 1 85 ? -0.435 -10.557 4.596 1.00 97.56 85 LYS A CA 1
ATOM 644 C C . LYS A 1 85 ? -1.092 -9.215 4.926 1.00 97.56 85 LYS A C 1
ATOM 646 O O . LYS A 1 85 ? -2.154 -8.896 4.397 1.00 97.56 85 LYS A O 1
ATOM 651 N N . GLN A 1 86 ? -0.473 -8.485 5.848 1.00 98.00 86 GLN A N 1
ATOM 652 C CA . GLN A 1 86 ? -0.988 -7.217 6.345 1.00 98.00 86 GLN A CA 1
ATOM 653 C C . GLN A 1 86 ? 0.124 -6.332 6.893 1.00 98.00 86 GL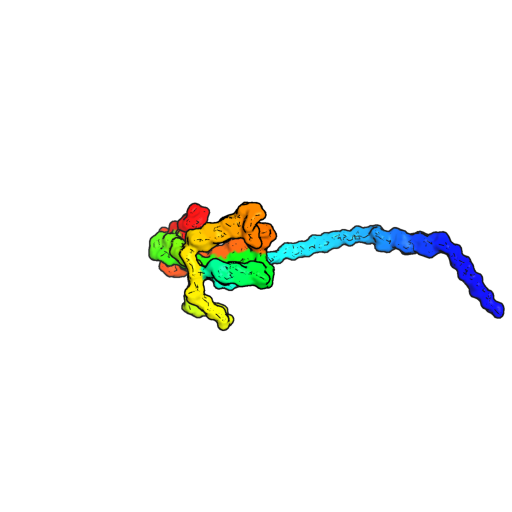N A C 1
ATOM 655 O O . GLN A 1 86 ? 1.191 -6.825 7.263 1.00 98.00 86 GLN A O 1
ATOM 660 N N . GLU A 1 87 ? -0.189 -5.050 7.012 1.00 98.12 87 GLU A N 1
ATOM 661 C CA . GLU A 1 87 ? 0.620 -4.016 7.649 1.00 98.12 87 GLU A CA 1
ATOM 662 C C . GLU A 1 87 ? -0.313 -3.009 8.326 1.00 98.12 87 GLU A C 1
ATOM 664 O O . GLU A 1 87 ? -1.468 -2.860 7.927 1.00 98.12 87 GLU A O 1
ATOM 669 N N . GLN A 1 88 ? 0.163 -2.298 9.345 1.00 97.62 88 GLN A N 1
ATOM 670 C CA . GLN A 1 88 ? -0.573 -1.138 9.858 1.00 97.62 88 GLN A CA 1
ATOM 671 C C . GLN A 1 88 ? -0.545 -0.006 8.816 1.00 97.62 88 GLN A C 1
ATOM 673 O O . GLN A 1 88 ? 0.477 0.211 8.160 1.00 97.62 88 GLN A O 1
ATOM 678 N N . VAL A 1 89 ? -1.647 0.740 8.682 1.00 96.88 89 VAL A N 1
ATOM 679 C CA . VAL A 1 89 ? -1.777 1.790 7.650 1.00 96.88 89 VAL A CA 1
ATOM 680 C C . VAL A 1 89 ? -0.676 2.846 7.786 1.00 96.88 89 VAL A C 1
ATOM 682 O O . VAL A 1 89 ? 0.045 3.114 6.825 1.00 96.88 89 VAL A O 1
ATOM 685 N N . ALA A 1 90 ? -0.490 3.406 8.985 1.00 95.06 90 ALA A N 1
ATOM 686 C CA . ALA A 1 90 ? 0.467 4.493 9.199 1.00 95.06 90 ALA A CA 1
ATOM 687 C C . ALA A 1 90 ? 1.931 4.095 8.894 1.00 95.06 90 ALA A C 1
ATOM 689 O O . ALA A 1 90 ? 2.570 4.796 8.104 1.00 95.06 90 ALA A O 1
ATOM 690 N N . PRO A 1 91 ? 2.477 2.971 9.411 1.00 96.75 91 PRO A N 1
ATOM 691 C CA . PRO A 1 91 ? 3.807 2.493 9.025 1.00 96.75 91 PRO A CA 1
ATOM 692 C C . PRO A 1 91 ? 3.975 2.261 7.522 1.00 96.75 91 PRO A C 1
ATOM 694 O O . PRO A 1 91 ? 5.013 2.614 6.961 1.00 96.75 91 PRO A O 1
ATOM 697 N N . PHE A 1 92 ? 2.961 1.715 6.845 1.00 97.69 92 PHE A N 1
ATOM 698 C CA . PHE A 1 92 ? 3.034 1.493 5.404 1.00 97.69 92 PHE A CA 1
ATOM 699 C C . PHE A 1 92 ? 3.079 2.809 4.615 1.00 97.69 92 PHE A C 1
ATOM 701 O O . PHE A 1 92 ? 3.935 2.981 3.745 1.00 97.69 92 PHE A O 1
ATOM 708 N N . LEU A 1 93 ? 2.213 3.775 4.945 1.00 96.06 93 LEU A N 1
ATOM 709 C CA . LEU A 1 93 ? 2.218 5.098 4.311 1.00 96.06 93 LEU A CA 1
ATOM 710 C C . LEU A 1 93 ? 3.519 5.860 4.596 1.00 96.06 93 LEU A C 1
ATOM 712 O O . LEU A 1 93 ? 4.065 6.518 3.707 1.00 96.06 93 LEU A O 1
ATOM 716 N N . GLN A 1 94 ? 4.066 5.727 5.807 1.00 95.62 94 GLN A N 1
ATOM 717 C CA . GLN A 1 94 ? 5.367 6.290 6.159 1.00 95.62 94 GLN A CA 1
ATOM 718 C C . GLN A 1 94 ? 6.497 5.657 5.335 1.00 95.62 94 GLN A C 1
ATOM 720 O O . GLN A 1 94 ? 7.367 6.372 4.829 1.00 95.62 94 GLN A O 1
ATOM 725 N N . TYR A 1 95 ? 6.458 4.339 5.127 1.00 96.94 95 TYR A N 1
ATOM 726 C CA . TYR A 1 95 ? 7.401 3.640 4.259 1.00 96.94 95 TYR A CA 1
ATOM 727 C C . TYR A 1 95 ? 7.305 4.122 2.806 1.00 96.94 95 TYR A C 1
ATOM 729 O O . TYR A 1 95 ? 8.330 4.440 2.196 1.00 96.94 95 TYR A O 1
ATOM 737 N N . ILE A 1 96 ? 6.086 4.260 2.266 1.00 96.44 96 ILE A N 1
ATOM 738 C CA . ILE A 1 96 ? 5.861 4.846 0.939 1.00 96.44 96 ILE A CA 1
ATOM 739 C C . ILE A 1 96 ? 6.487 6.236 0.872 1.00 96.44 96 ILE A C 1
ATOM 741 O O . ILE A 1 96 ? 7.338 6.460 0.012 1.00 96.44 96 ILE A O 1
ATOM 745 N N . ARG A 1 97 ? 6.162 7.129 1.818 1.00 95.31 97 ARG A N 1
ATOM 746 C CA . ARG A 1 97 ? 6.718 8.488 1.887 1.00 95.31 97 ARG A CA 1
ATOM 747 C C . ARG A 1 97 ? 8.245 8.481 1.839 1.00 95.31 97 ARG A C 1
ATOM 749 O O . ARG A 1 97 ? 8.834 9.202 1.039 1.00 95.31 97 ARG A O 1
ATOM 756 N N . TRP A 1 98 ? 8.911 7.682 2.669 1.00 95.31 98 TRP A N 1
ATOM 757 C CA . TRP A 1 98 ? 10.378 7.636 2.689 1.00 95.31 98 TRP A CA 1
ATOM 758 C C . TRP A 1 98 ? 10.977 7.060 1.408 1.00 95.31 98 TRP A C 1
ATOM 760 O O . TRP A 1 98 ? 12.000 7.559 0.926 1.00 95.31 98 TRP A O 1
ATOM 770 N N . SER A 1 99 ? 10.330 6.041 0.844 1.00 96.12 99 SER A N 1
ATOM 771 C CA . SER A 1 99 ? 10.798 5.364 -0.363 1.00 96.12 99 SER A CA 1
ATOM 772 C C . SER A 1 99 ? 10.625 6.194 -1.639 1.00 96.12 99 SER A C 1
ATOM 774 O O . SER A 1 99 ? 11.381 5.968 -2.583 1.00 96.12 99 SER A O 1
ATOM 776 N N . THR A 1 100 ? 9.709 7.171 -1.671 1.00 95.81 100 THR A N 1
ATOM 777 C CA . THR A 1 100 ? 9.428 8.001 -2.859 1.00 95.81 100 THR A CA 1
ATOM 778 C C . THR A 1 100 ? 9.912 9.450 -2.758 1.00 95.81 100 THR A C 1
ATOM 780 O O . THR A 1 100 ? 10.204 10.052 -3.789 1.00 95.81 100 THR A O 1
ATOM 783 N N . HIS A 1 101 ? 10.024 10.026 -1.554 1.00 86.75 101 HIS A N 1
ATOM 784 C CA . HIS A 1 101 ? 10.265 11.467 -1.380 1.00 86.75 101 HIS A CA 1
ATOM 785 C C . HIS A 1 101 ? 11.745 11.872 -1.319 1.00 86.75 101 HIS A C 1
ATOM 787 O O . HIS A 1 101 ? 12.128 12.929 -1.819 1.00 86.75 101 HIS A O 1
ATOM 793 N N . THR A 1 102 ? 12.599 11.076 -0.671 1.00 76.88 102 THR A N 1
ATOM 794 C CA . THR A 1 102 ? 13.990 11.492 -0.423 1.00 76.88 102 THR A CA 1
ATOM 795 C C . THR A 1 102 ? 14.851 11.337 -1.679 1.00 76.88 102 THR A C 1
ATOM 797 O O . THR A 1 102 ? 14.614 10.451 -2.494 1.00 76.88 102 THR A O 1
ATOM 800 N N . ASN A 1 103 ? 15.917 12.136 -1.832 1.00 76.38 103 ASN A N 1
ATOM 801 C CA . ASN A 1 103 ? 16.880 11.969 -2.939 1.00 76.38 103 ASN A CA 1
ATOM 802 C C . ASN A 1 103 ? 17.548 10.581 -2.977 1.00 76.38 103 ASN A C 1
ATOM 804 O O . ASN A 1 103 ? 18.140 10.220 -3.987 1.00 76.38 103 ASN A O 1
ATOM 808 N N . ARG A 1 104 ? 17.436 9.804 -1.892 1.00 83.31 104 ARG A N 1
ATOM 809 C CA . ARG A 1 104 ? 17.893 8.413 -1.781 1.00 83.31 104 ARG A CA 1
ATOM 810 C C . ARG A 1 104 ? 16.733 7.413 -1.669 1.00 83.31 104 ARG A C 1
ATOM 812 O O . ARG A 1 104 ? 16.950 6.262 -1.301 1.00 83.31 104 ARG A O 1
ATOM 819 N N . GLY A 1 105 ? 15.505 7.845 -1.949 1.00 92.62 105 GLY A N 1
ATOM 820 C CA . GLY A 1 105 ? 14.314 7.013 -1.897 1.00 92.62 105 GLY A CA 1
ATOM 821 C C . GLY A 1 105 ? 14.413 5.904 -2.934 1.00 92.62 105 GLY A C 1
ATOM 822 O O . GLY A 1 105 ? 14.558 6.170 -4.126 1.00 92.62 105 GLY A O 1
ATOM 823 N N . LYS A 1 106 ? 14.334 4.652 -2.480 1.00 94.94 106 LYS A N 1
ATOM 824 C CA . LYS A 1 106 ? 14.499 3.458 -3.324 1.00 94.94 106 LYS A CA 1
ATOM 825 C C . LYS A 1 106 ? 13.563 3.439 -4.547 1.00 94.94 106 LYS A C 1
ATOM 827 O O . LYS A 1 106 ? 13.921 2.871 -5.579 1.00 94.94 106 LYS A O 1
ATOM 832 N N . TYR A 1 107 ? 12.387 4.058 -4.431 1.00 96.56 107 TYR A N 1
ATOM 833 C CA . TYR A 1 107 ? 11.331 4.097 -5.447 1.00 96.56 107 TYR A CA 1
ATOM 834 C C . TYR A 1 107 ? 11.022 5.505 -5.955 1.00 96.56 107 TYR A C 1
ATOM 836 O O . TYR A 1 107 ? 9.994 5.703 -6.608 1.00 96.56 107 TYR A O 1
ATOM 844 N N . LYS A 1 108 ? 11.907 6.474 -5.696 1.00 95.50 108 LYS A N 1
ATOM 845 C CA . LYS A 1 108 ? 11.813 7.814 -6.276 1.00 95.50 108 LYS A CA 1
ATOM 846 C C . LYS A 1 108 ? 11.676 7.703 -7.798 1.00 95.50 108 LYS A C 1
ATOM 848 O O . LYS A 1 108 ? 12.413 6.945 -8.425 1.00 95.50 108 LYS A O 1
ATOM 853 N N . GLU A 1 109 ? 10.699 8.420 -8.358 1.00 93.75 109 GLU A N 1
ATOM 854 C CA . GLU A 1 109 ? 10.358 8.433 -9.796 1.00 93.75 109 GLU A CA 1
ATOM 855 C C . GLU A 1 109 ? 9.926 7.072 -10.385 1.00 93.75 109 GLU A C 1
ATOM 857 O O . GLU A 1 109 ? 9.705 6.965 -11.589 1.00 93.75 109 GLU A O 1
ATOM 862 N N . LYS A 1 110 ? 9.758 6.035 -9.551 1.00 96.12 110 LYS A N 1
ATOM 863 C CA . LYS A 1 110 ? 9.323 4.693 -9.969 1.00 96.12 110 LYS A CA 1
ATOM 864 C C . LYS A 1 110 ? 7.922 4.360 -9.481 1.00 96.12 110 LYS A C 1
ATOM 866 O O . LYS A 1 110 ? 7.103 3.916 -10.275 1.00 96.12 110 LYS A O 1
ATOM 871 N N . LEU A 1 111 ? 7.642 4.569 -8.192 1.00 97.69 111 LEU A N 1
ATOM 872 C CA . LEU A 1 111 ? 6.294 4.416 -7.646 1.00 97.69 111 LEU A CA 1
ATOM 873 C C . LEU A 1 111 ? 5.545 5.739 -7.817 1.00 97.69 111 LEU A C 1
ATOM 875 O O . LEU A 1 111 ? 5.851 6.717 -7.139 1.00 97.69 111 LEU A O 1
ATOM 879 N N . LEU A 1 112 ? 4.594 5.764 -8.748 1.00 97.12 112 LEU A N 1
ATOM 880 C CA . LEU A 1 112 ? 3.919 6.983 -9.200 1.00 97.12 112 LEU A CA 1
ATOM 881 C C . LEU A 1 112 ? 2.485 7.110 -8.678 1.00 97.12 112 LEU A C 1
ATOM 883 O O . LEU A 1 112 ? 1.943 8.212 -8.655 1.00 97.12 112 LEU A O 1
ATOM 887 N N . LEU A 1 113 ? 1.865 5.995 -8.291 1.00 97.88 113 LEU A N 1
ATOM 888 C CA . LEU A 1 113 ? 0.485 5.951 -7.820 1.00 97.88 113 LEU A CA 1
ATOM 889 C C . LEU A 1 113 ? 0.333 4.906 -6.711 1.00 97.88 113 LEU A C 1
ATOM 891 O O . LEU A 1 113 ? 0.768 3.763 -6.857 1.00 97.88 113 LEU A O 1
ATOM 895 N N . LEU A 1 114 ? -0.325 5.313 -5.629 1.00 97.81 114 LEU A N 1
ATOM 896 C CA . LEU A 1 114 ? -0.877 4.431 -4.610 1.00 97.81 114 LEU A CA 1
ATOM 897 C C . LEU A 1 114 ? -2.400 4.461 -4.749 1.00 97.81 114 LEU A C 1
ATOM 899 O O . LEU A 1 114 ? -3.014 5.514 -4.582 1.00 97.81 114 LEU A O 1
ATOM 903 N N . PHE A 1 115 ? -2.994 3.319 -5.069 1.00 98.25 115 PHE A N 1
ATOM 904 C CA . PHE A 1 115 ? -4.436 3.121 -5.072 1.00 98.25 115 PHE A CA 1
ATOM 905 C C . PHE A 1 115 ? -4.834 2.550 -3.707 1.00 98.25 115 PHE A C 1
ATOM 907 O O . PHE A 1 115 ? -4.343 1.499 -3.313 1.00 98.25 115 PHE A O 1
ATOM 914 N N . LEU A 1 116 ? -5.729 3.218 -2.982 1.00 97.81 116 LEU A N 1
ATOM 915 C CA . LEU A 1 116 ? -6.262 2.705 -1.716 1.00 97.81 116 LEU A CA 1
ATOM 916 C C . LEU A 1 116 ? -7.673 2.152 -1.938 1.00 97.81 116 LEU A C 1
ATOM 918 O O . LEU A 1 116 ? -8.611 2.932 -2.132 1.00 97.81 116 LEU A O 1
ATOM 922 N N . ASP A 1 117 ? -7.833 0.827 -1.909 1.00 97.69 117 ASP A N 1
ATOM 923 C CA . ASP A 1 117 ? -9.151 0.191 -1.927 1.00 97.69 117 ASP A CA 1
ATOM 924 C C . ASP A 1 117 ? -9.755 0.239 -0.521 1.00 97.69 117 ASP A C 1
ATOM 926 O O . ASP A 1 117 ? -9.293 -0.401 0.421 1.00 97.69 117 ASP A O 1
ATOM 930 N N . ARG A 1 118 ? -10.791 1.059 -0.351 1.00 96.00 118 ARG A N 1
ATOM 931 C CA . ARG A 1 118 ? -11.397 1.322 0.955 1.00 96.00 118 ARG A CA 1
ATOM 932 C C . ARG A 1 118 ? -12.488 0.297 1.238 1.00 96.00 118 ARG A C 1
ATOM 934 O O . ARG A 1 118 ? -13.609 0.421 0.741 1.00 96.00 118 ARG A O 1
ATOM 941 N N . LYS A 1 119 ? -12.204 -0.648 2.133 1.00 95.31 119 LYS A N 1
ATOM 942 C CA . LYS A 1 119 ? -13.147 -1.684 2.573 1.00 95.31 119 LYS A CA 1
ATOM 943 C C . LYS A 1 119 ? -14.138 -1.150 3.612 1.00 95.31 119 LYS A C 1
ATOM 945 O O . LYS A 1 119 ? -14.062 -1.453 4.802 1.00 95.31 119 LYS A O 1
ATOM 950 N N . VAL A 1 120 ? -15.084 -0.330 3.159 1.00 94.81 120 VAL A N 1
ATOM 951 C CA . VAL A 1 120 ? -16.098 0.323 4.013 1.00 94.81 120 VAL A CA 1
ATOM 952 C C . VAL A 1 120 ? -17.389 -0.483 4.182 1.00 94.81 120 VAL A C 1
ATOM 954 O O . VAL A 1 120 ? -18.337 0.001 4.794 1.00 94.81 120 VAL A O 1
ATOM 957 N N . GLN A 1 121 ? -17.462 -1.705 3.650 1.00 91.75 121 GLN A N 1
ATOM 958 C CA . GLN A 1 121 ? -18.678 -2.526 3.673 1.00 91.75 121 GLN A CA 1
ATOM 959 C C . GLN A 1 121 ? -19.170 -2.857 5.090 1.00 91.75 121 GLN A C 1
ATOM 961 O O . GLN A 1 121 ? -20.371 -2.983 5.294 1.00 91.75 121 GLN A O 1
ATOM 966 N N . ASN A 1 122 ? -18.254 -2.951 6.060 1.00 88.62 122 ASN A N 1
ATOM 967 C CA . ASN A 1 122 ? -18.562 -3.284 7.456 1.00 88.62 122 ASN A CA 1
ATOM 968 C C . ASN A 1 122 ? -18.542 -2.060 8.388 1.00 88.62 122 ASN A C 1
ATOM 970 O O . ASN A 1 122 ? -18.655 -2.210 9.602 1.00 88.62 122 ASN A O 1
ATOM 974 N N . VAL A 1 123 ? -18.369 -0.860 7.833 1.00 93.69 123 VAL A N 1
ATOM 975 C CA . VAL A 1 123 ? -18.419 0.397 8.585 1.00 93.69 123 VAL A CA 1
ATOM 976 C C . VAL A 1 123 ? -19.866 0.881 8.604 1.00 93.69 123 VAL A C 1
ATOM 978 O O . VAL A 1 123 ? -20.511 0.912 7.554 1.00 93.69 123 VAL A O 1
ATOM 981 N N . ASP A 1 124 ? -20.367 1.278 9.777 1.00 94.38 124 ASP A N 1
ATOM 982 C CA . ASP A 1 124 ? -21.690 1.904 9.912 1.00 94.38 124 ASP A CA 1
ATOM 983 C C . ASP A 1 124 ? -21.807 3.092 8.943 1.00 94.38 124 ASP A C 1
ATOM 985 O O . ASP A 1 124 ? -20.877 3.893 8.810 1.00 94.38 124 ASP A O 1
ATOM 989 N N . ASP A 1 125 ? -22.946 3.232 8.264 1.00 94.81 125 ASP A N 1
ATOM 990 C CA . ASP A 1 125 ? -23.175 4.295 7.281 1.00 94.81 125 ASP A CA 1
ATOM 991 C C . ASP A 1 125 ? -22.877 5.697 7.835 1.00 94.81 125 ASP A C 1
ATOM 993 O O . ASP A 1 125 ? -22.298 6.533 7.137 1.00 94.81 125 ASP A O 1
ATOM 997 N N . LYS A 1 126 ? -23.173 5.942 9.117 1.00 95.44 126 LYS A N 1
ATOM 998 C CA . LYS A 1 126 ? -22.898 7.215 9.805 1.00 95.44 126 LYS A CA 1
ATOM 999 C C . LYS A 1 126 ? -21.403 7.464 10.024 1.00 95.44 126 LYS A C 1
ATOM 1001 O O . LYS A 1 126 ? -21.000 8.593 10.305 1.00 95.44 126 LYS A O 1
ATOM 1006 N N . LYS A 1 127 ? -20.576 6.422 9.930 1.00 95.81 127 LYS A N 1
ATOM 1007 C CA . LYS A 1 127 ? -19.121 6.453 10.129 1.00 95.81 127 LYS A CA 1
ATOM 1008 C C . LYS A 1 127 ? -18.333 6.398 8.820 1.00 95.81 127 LYS A C 1
ATOM 1010 O O . LYS A 1 127 ? -17.158 6.748 8.826 1.00 95.81 127 LYS A O 1
ATOM 1015 N N . LYS A 1 128 ? -18.958 6.074 7.681 1.00 94.81 128 LYS A N 1
ATOM 1016 C CA . LYS A 1 128 ? -18.286 6.055 6.363 1.00 94.81 128 LYS A CA 1
ATOM 1017 C C . LYS A 1 128 ? -17.662 7.398 5.978 1.00 94.81 128 LYS A C 1
ATOM 1019 O O . LYS A 1 128 ? -16.595 7.421 5.372 1.00 94.81 128 LYS A O 1
ATOM 1024 N N . TYR A 1 129 ? -18.293 8.511 6.359 1.00 93.44 129 TYR A N 1
ATOM 1025 C CA . TYR A 1 129 ? -17.697 9.841 6.202 1.00 93.44 129 TYR A CA 1
ATOM 1026 C C . TYR A 1 129 ? -16.380 9.960 6.984 1.00 93.44 129 TYR A C 1
ATOM 1028 O O . TYR A 1 129 ? -15.363 10.349 6.416 1.00 93.44 129 TYR A O 1
ATOM 1036 N N . TRP A 1 130 ? -16.385 9.558 8.259 1.00 94.38 130 TRP A N 1
ATOM 1037 C CA . TRP A 1 130 ? -15.201 9.589 9.118 1.00 94.38 130 TRP A CA 1
ATOM 1038 C C . TRP A 1 130 ? -14.088 8.671 8.613 1.00 94.38 130 TRP A C 1
ATOM 1040 O O . TRP A 1 130 ? -12.942 9.093 8.620 1.00 94.38 130 TRP A O 1
ATOM 1050 N N . ALA A 1 131 ? -14.421 7.507 8.051 1.00 95.12 131 ALA A N 1
ATOM 1051 C CA . ALA A 1 131 ? -13.456 6.645 7.363 1.00 95.12 131 ALA A CA 1
ATOM 1052 C C . ALA A 1 131 ? -12.763 7.326 6.178 1.00 95.12 131 ALA A C 1
ATOM 1054 O O . ALA A 1 131 ? -11.573 7.127 5.944 1.00 95.12 131 ALA A O 1
ATOM 1055 N N . GLY A 1 132 ? -13.488 8.163 5.434 1.00 92.94 132 GLY A N 1
ATOM 1056 C CA . GLY A 1 132 ? -12.894 8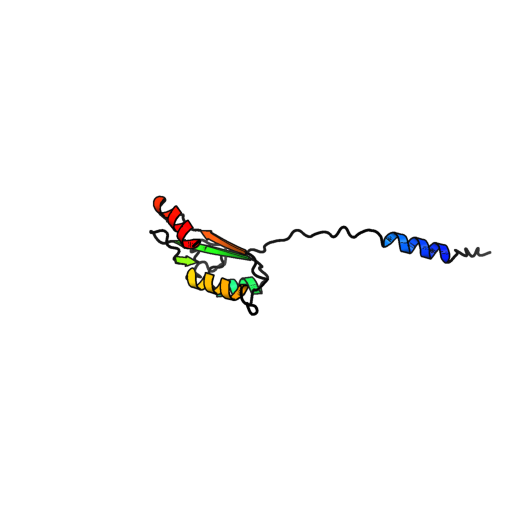.984 4.384 1.00 92.94 132 GLY A CA 1
ATOM 1057 C C . GLY A 1 132 ? -11.972 10.077 4.927 1.00 92.94 132 GLY A C 1
ATOM 1058 O O . GLY A 1 132 ? -10.929 10.322 4.330 1.00 92.94 132 GLY A O 1
ATOM 1059 N N . VAL A 1 133 ? -12.348 10.715 6.038 1.00 94.12 133 VAL A N 1
ATOM 1060 C CA . VAL A 1 133 ? -11.544 11.762 6.689 1.00 94.12 133 VAL A CA 1
ATOM 1061 C C . VAL A 1 133 ? -10.259 11.181 7.276 1.00 94.12 133 VAL A C 1
ATOM 1063 O O . VAL A 1 133 ? -9.188 11.711 7.017 1.00 94.12 133 VAL A O 1
ATOM 1066 N N . ASP A 1 134 ? -10.362 10.081 8.016 1.00 94.12 134 ASP A N 1
ATOM 1067 C CA . ASP A 1 134 ? -9.252 9.469 8.751 1.00 94.12 134 ASP A CA 1
ATOM 1068 C C . ASP A 1 134 ? -8.097 9.035 7.835 1.00 94.12 134 ASP A C 1
ATOM 1070 O O . ASP A 1 134 ? -6.937 9.258 8.153 1.00 94.12 134 ASP A O 1
ATOM 1074 N N . ILE A 1 135 ? -8.399 8.487 6.651 1.00 91.25 135 ILE A N 1
ATOM 1075 C CA . ILE A 1 135 ? -7.364 8.055 5.696 1.00 91.25 135 ILE A CA 1
ATOM 1076 C C . ILE A 1 135 ? -6.776 9.202 4.855 1.00 91.25 135 ILE A C 1
ATOM 1078 O O . ILE A 1 135 ? -5.741 9.024 4.213 1.00 91.25 135 ILE A O 1
ATOM 1082 N N . ALA A 1 136 ? -7.451 10.353 4.787 1.00 84.12 136 ALA A N 1
ATOM 1083 C CA . ALA A 1 136 ? -7.093 11.452 3.888 1.00 84.12 136 ALA A CA 1
ATOM 1084 C C . ALA A 1 136 ? -6.345 12.607 4.573 1.00 84.12 136 ALA A C 1
ATOM 1086 O O . ALA A 1 136 ? -5.802 13.457 3.861 1.00 84.12 136 ALA A O 1
ATOM 1087 N N . VAL A 1 137 ? -6.349 12.662 5.910 1.00 55.94 137 VAL A N 1
ATOM 1088 C CA . VAL A 1 137 ? -5.833 13.783 6.717 1.00 55.94 137 VAL A CA 1
ATOM 1089 C C . VAL A 1 137 ? -4.608 13.375 7.524 1.00 55.94 137 VAL A C 1
ATOM 1091 O O . VAL A 1 137 ? -4.629 12.289 8.135 1.00 55.94 137 VAL A O 1
#

InterPro domains:
  IPR017946 PLC-like phosphodiesterase, TIM beta/alpha-barrel domain superfamily [G3DSA:3.20.20.190] (28-137)

Radius of gyration: 27.6 Å; chains: 1; bounding box: 50×33×92 Å

Sequence (137 aa):
MLLKLDVPLALTALSVFLMTSCPVLGFRRRPVYIIAHMVNSISELNQAMAEGANSVESDVTFDQNGTAMKLFHGVPCDCFRKCTKQEQVAPFLQYIRWSTHTNRGKYKEKLLLLFLDRKVQNVDDKKKYWAGVDIAV